Protein 1KQ6 (pdb70)

Structure (mmCIF, N/CA/C/O backbone):
data_1KQ6
#
_entry.id   1KQ6
#
_cell.length_a   70.957
_cell.length_b   70.957
_cell.length_c   55.312
_cell.angle_alpha   90.00
_cell.angle_beta   90.00
_cell.angle_gamma   90.00
#
_symmetry.space_group_name_H-M   'I 41'
#
loop_
_entity.id
_entity.type
_entity.pdbx_description
1 polymer 'neutrophil cytosol factor 1'
2 non-polymer 'SULFATE ION'
3 non-polymer GLYCEROL
4 water water
#
loop_
_atom_site.group_PDB
_atom_site.id
_atom_site.type_symbol
_atom_site.label_atom_id
_atom_site.label_alt_id
_atom_site.label_comp_id
_atom_site.label_asym_id
_atom_site.label_entity_id
_atom_site.label_seq_id
_atom_site.pdbx_PDB_ins_code
_atom_site.Cartn_x
_atom_site.Cartn_y
_atom_site.Cartn_z
_atom_site.occupancy
_atom_site.B_iso_or_equiv
_atom_site.auth_seq_id
_atom_site.auth_comp_id
_atom_site.auth_asym_id
_atom_site.auth_atom_id
_atom_site.pdbx_PDB_model_num
ATOM 1 N N . GLY A 1 2 ? 19.127 24.474 -3.070 1.00 72.12 2 GLY A N 1
ATOM 2 C CA . GLY A 1 2 ? 19.006 23.236 -3.808 1.00 70.25 2 GLY A CA 1
ATOM 3 C C . GLY A 1 2 ? 18.325 23.426 -5.157 1.00 67.78 2 GLY A C 1
ATOM 4 O O . GLY A 1 2 ? 18.954 23.051 -6.161 1.00 69.39 2 GLY A O 1
ATOM 5 N N . ASP A 1 3 ? 17.126 23.975 -5.177 1.00 66.40 3 ASP A N 1
ATOM 6 C CA . ASP A 1 3 ? 16.220 24.092 -6.307 1.00 64.01 3 ASP A CA 1
ATOM 7 C C . ASP A 1 3 ? 15.0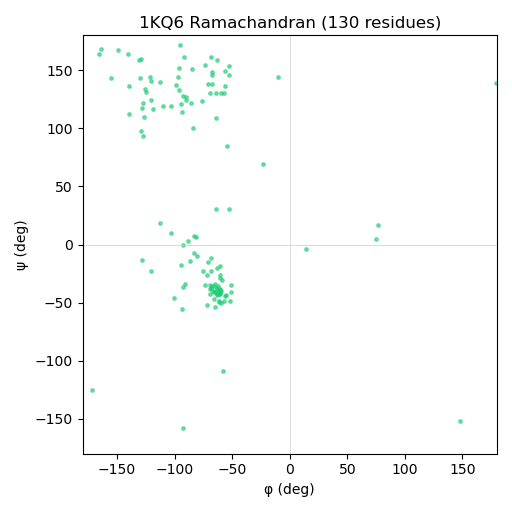03 24.970 -5.989 1.00 56.37 3 ASP A C 1
ATOM 8 O O . ASP A 1 3 ? 15.087 26.123 -5.560 1.00 56.70 3 ASP A O 1
ATOM 13 N N . THR A 1 4 ? 13.824 24.404 -6.204 1.00 45.55 4 THR A N 1
ATOM 14 C CA . THR A 1 4 ? 12.554 24.832 -5.636 1.00 36.62 4 THR A CA 1
ATOM 15 C C . THR A 1 4 ? 12.400 24.079 -4.322 1.00 27.52 4 THR A C 1
ATOM 16 O O . THR A 1 4 ? 12.530 22.842 -4.280 1.00 27.59 4 THR A O 1
ATOM 20 N N . PHE A 1 5 ? 12.157 24.792 -3.242 1.00 21.43 5 PHE A N 1
ATOM 21 C CA . PHE A 1 5 ? 11.848 24.123 -1.968 1.00 17.40 5 PHE A CA 1
ATOM 22 C C . PHE A 1 5 ? 11.224 25.142 -1.025 1.00 14.85 5 PHE A C 1
ATOM 23 O O . PHE A 1 5 ? 11.245 26.347 -1.309 1.00 16.31 5 PHE A O 1
ATOM 31 N N . ILE A 1 6 ? 10.669 24.615 0.078 1.00 14.23 6 ILE A N 1
ATOM 32 C CA . ILE A 1 6 ? 10.032 25.469 1.083 1.00 13.64 6 ILE A CA 1
ATOM 33 C C . ILE A 1 6 ? 11.014 25.777 2.199 1.00 14.35 6 ILE A C 1
ATOM 34 O O . ILE A 1 6 ? 11.722 24.896 2.686 1.00 15.56 6 ILE A O 1
ATOM 39 N N . ARG A 1 7 ? 11.076 27.064 2.563 1.00 13.57 7 ARG A N 1
ATOM 40 C CA . ARG A 1 7 ? 11.902 27.530 3.678 1.00 14.25 7 ARG A CA 1
ATOM 41 C C . ARG A 1 7 ? 11.166 27.548 5.006 1.00 15.36 7 ARG A C 1
ATOM 42 O O . ARG A 1 7 ? 11.766 27.324 6.053 1.00 21.35 7 ARG A O 1
ATOM 64 N N . HIS A 1 8 ? 9.860 27.844 5.016 1.00 13.47 8 HIS A N 1
ATOM 65 C CA . HIS A 1 8 ? 9.128 28.007 6.260 1.00 14.17 8 HIS A CA 1
ATOM 66 C C . HIS A 1 8 ? 7.644 27.718 6.031 1.00 13.89 8 HIS A C 1
ATOM 67 O O . HIS A 1 8 ? 7.138 28.082 4.952 1.00 14.01 8 HIS A O 1
ATOM 74 N N . ILE A 1 9 ? 7.004 27.098 7.002 1.00 13.83 9 ILE A N 1
ATOM 75 C CA . ILE A 1 9 ? 5.548 26.917 6.959 1.00 13.62 9 ILE A CA 1
ATOM 76 C C . ILE A 1 9 ? 4.974 27.415 8.280 1.00 14.86 9 ILE A C 1
ATOM 77 O O . ILE A 1 9 ? 5.329 26.861 9.329 1.00 17.80 9 ILE A O 1
ATOM 82 N N . ALA A 1 10 ? 4.144 28.442 8.232 1.00 14.27 10 ALA A N 1
ATOM 83 C CA . ALA A 1 10 ? 3.510 28.990 9.437 1.00 13.75 10 ALA A CA 1
ATOM 84 C C . ALA A 1 10 ? 2.005 28.741 9.392 1.00 14.09 10 ALA A C 1
ATOM 85 O O . ALA A 1 10 ? 1.403 28.891 8.324 1.00 18.06 10 ALA A O 1
ATOM 87 N N . LEU A 1 11 ? 1.428 28.387 10.522 1.00 16.71 11 LEU A N 1
ATOM 88 C CA . LEU A 1 11 ? -0.042 28.330 10.622 1.00 16.71 11 LEU A CA 1
ATOM 89 C C . LEU A 1 11 ? -0.555 29.712 10.976 1.00 17.10 11 LEU A C 1
ATOM 90 O O . LEU A 1 11 ? -0.145 30.241 12.024 1.00 20.91 11 LEU A O 1
ATOM 95 N N . LEU A 1 12 ? -1.432 30.308 10.157 1.00 16.45 12 LEU A N 1
ATOM 96 C CA . LEU A 1 12 ? -1.938 31.650 10.443 1.00 17.00 12 LEU A CA 1
ATOM 97 C C . LEU A 1 12 ? -3.264 31.664 11.190 1.00 16.63 12 LEU A C 1
ATOM 98 O O . LEU A 1 12 ? -3.646 32.704 11.747 1.00 20.25 12 LEU A O 1
ATOM 103 N N . GLY A 1 13 ? -3.963 30.541 11.181 1.00 17.08 13 GLY A N 1
ATOM 104 C CA . GLY A 1 13 ? -5.305 30.519 11.775 1.00 16.38 13 GLY A CA 1
ATOM 105 C C . GLY A 1 13 ? -6.110 29.504 10.968 1.00 15.60 13 GLY A C 1
ATOM 106 O O . GLY A 1 13 ? -5.603 28.546 10.394 1.00 16.49 13 GLY A O 1
ATOM 107 N N . PHE A 1 14 ? -7.416 29.722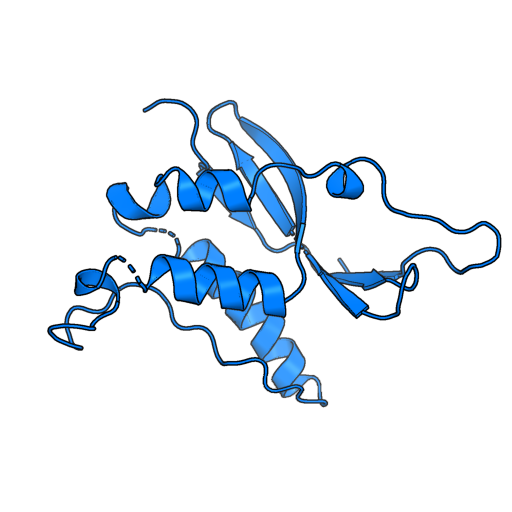 10.915 1.00 16.13 14 PHE A N 1
ATOM 108 C CA . PHE A 1 14 ? -8.299 28.835 10.180 1.00 15.32 14 PHE A CA 1
ATOM 109 C C . PHE A 1 14 ? -9.492 29.627 9.644 1.00 14.28 14 PHE A C 1
ATOM 110 O O . PHE A 1 14 ? -9.707 30.779 10.016 1.00 15.22 14 PHE A O 1
ATOM 118 N N . GLU A 1 15 ? -10.244 29.009 8.743 1.00 15.35 15 GLU A N 1
ATOM 119 C CA . GLU A 1 15 ? -11.473 29.606 8.236 1.00 15.23 15 GLU A CA 1
ATOM 120 C C . GLU A 1 15 ? -12.604 28.616 8.326 1.00 16.13 15 GLU A C 1
ATOM 121 O O . GLU A 1 15 ? -12.394 27.423 8.105 1.00 18.81 15 GLU A O 1
ATOM 132 N N . LYS A 1 16 ? -13.793 29.118 8.641 1.00 15.89 16 LYS A N 1
ATOM 133 C CA . LYS A 1 16 ? -15.001 28.315 8.552 1.00 16.82 16 LYS A CA 1
ATOM 134 C C . LYS A 1 16 ? -15.608 28.562 7.167 1.00 16.27 16 LYS A C 1
ATOM 135 O O . LYS A 1 16 ? -15.991 29.677 6.869 1.00 17.44 16 LYS A O 1
ATOM 142 N N . ARG A 1 17 ? -15.627 27.512 6.343 1.00 18.83 17 ARG A N 1
ATOM 143 C CA . ARG A 1 17 ? -16.176 27.534 5.005 1.00 19.66 17 ARG A CA 1
ATOM 144 C C . ARG A 1 17 ? -17.606 27.007 5.011 1.00 20.92 17 ARG A C 1
ATOM 145 O O . ARG A 1 17 ? -17.989 26.195 5.855 1.00 22.67 17 ARG A O 1
ATOM 153 N N . PHE A 1 18 ? -18.401 27.486 4.042 1.00 22.86 18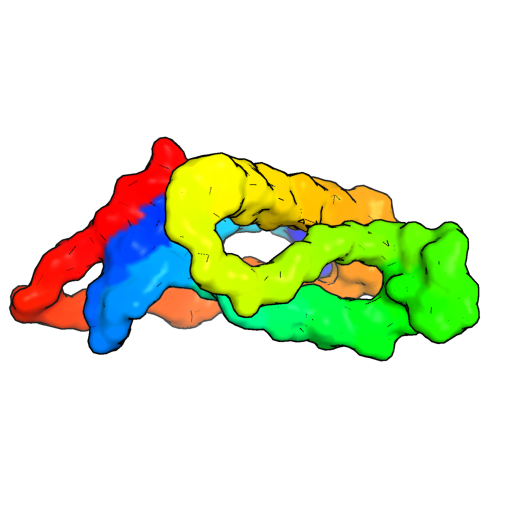 PHE A N 1
ATOM 154 C CA . PHE A 1 18 ? -19.775 27.045 3.892 1.00 26.13 18 PHE A CA 1
ATOM 155 C C . PHE A 1 18 ? -20.113 26.391 2.551 1.00 34.70 18 PHE A C 1
ATOM 156 O O . PHE A 1 18 ? -21.107 25.646 2.470 1.00 43.29 18 PHE A O 1
ATOM 164 N N . VAL A 1 19 ? -19.332 26.683 1.521 1.00 39.25 19 VAL A N 1
ATOM 165 C CA . VAL A 1 19 ? -19.562 26.274 0.137 1.00 47.54 19 VAL A CA 1
ATOM 166 C C . VAL A 1 19 ? -18.331 25.460 -0.249 1.00 50.28 19 VAL A C 1
ATOM 167 O O . VAL A 1 19 ? -17.227 26.009 -0.096 1.00 46.62 19 VAL A O 1
ATOM 171 N N . PRO A 1 20 ? -18.556 24.240 -0.688 1.00 54.90 20 PRO A N 1
ATOM 172 C CA . PRO A 1 20 ? -19.888 23.735 -1.015 1.00 57.34 20 PRO A CA 1
ATOM 173 C C . PRO A 1 20 ? -20.595 23.158 0.213 1.00 59.08 20 PRO A C 1
ATOM 174 O O . PRO A 1 20 ? -21.802 22.949 0.205 1.00 65.23 20 PRO A O 1
ATOM 178 N N . SER A 1 21 ? -19.800 22.944 1.253 1.00 57.00 21 SER A N 1
ATOM 179 C CA . SER A 1 21 ? -20.307 22.434 2.517 1.00 55.08 21 SER A CA 1
ATOM 180 C C . SER A 1 21 ? -19.628 23.114 3.702 1.00 47.63 21 SER A C 1
ATOM 181 O O . SER A 1 21 ? -18.574 23.733 3.511 1.00 47.35 21 SER A O 1
ATOM 185 N N . GLN A 1 22 ? -20.224 22.986 4.890 1.00 43.31 22 GLN A N 1
ATOM 186 C CA . GLN A 1 22 ? -19.623 23.578 6.079 1.00 37.81 22 GLN A CA 1
ATOM 187 C C . GLN A 1 22 ? -18.449 22.752 6.570 1.00 36.20 22 GLN A C 1
ATOM 188 O O . GLN A 1 22 ? -18.605 21.557 6.861 1.00 36.11 22 GLN A O 1
ATOM 194 N N . HIS A 1 23 ? -17.291 23.380 6.681 1.00 32.85 23 HIS A N 1
ATOM 195 C CA . HIS A 1 23 ? -16.093 22.723 7.194 1.00 28.11 23 HIS A CA 1
ATOM 196 C C . HIS A 1 23 ? -15.024 23.732 7.545 1.00 23.37 23 HIS A C 1
ATOM 197 O O . HIS A 1 23 ? -15.078 24.875 7.086 1.00 26.09 23 HIS A O 1
ATOM 204 N N . TYR A 1 24 ? -14.029 23.306 8.314 1.00 21.61 24 TYR A N 1
ATOM 205 C CA . TYR A 1 24 ? -12.897 24.190 8.605 1.00 20.10 24 TYR A CA 1
ATOM 206 C C . TYR A 1 24 ? -11.726 23.908 7.662 1.00 18.29 24 TYR A C 1
ATOM 207 O O . TYR A 1 24 ? -11.461 22.727 7.327 1.00 20.45 24 TYR A O 1
ATOM 216 N N . VAL A 1 25 ? -11.029 24.975 7.287 1.00 16.46 25 VAL A N 1
ATOM 217 C CA . VAL A 1 25 ? -9.719 24.831 6.629 1.00 15.23 25 VAL A CA 1
ATOM 218 C C . VAL A 1 25 ? -8.705 25.555 7.483 1.00 15.81 25 VAL A C 1
ATOM 219 O O . VAL A 1 25 ? -8.986 26.604 8.068 1.00 16.77 25 VAL A O 1
ATOM 223 N N . TYR A 1 26 ? -7.480 25.041 7.577 1.00 15.58 26 TYR A N 1
ATOM 224 C CA . TYR A 1 26 ? -6.364 25.674 8.252 1.00 14.82 26 TYR A CA 1
ATOM 225 C C . TYR A 1 26 ? -5.591 26.488 7.218 1.00 14.57 26 TYR A C 1
ATOM 226 O O . TYR A 1 26 ? -5.447 26.084 6.057 1.00 15.51 26 TYR A O 1
ATOM 247 N N . PHE A 1 28 ? -2.227 28.316 5.934 1.00 14.20 28 PHE A N 1
ATOM 248 C CA . PHE A 1 28 ? -0.777 28.210 6.061 1.00 14.71 28 PHE A CA 1
ATOM 249 C C . PHE A 1 28 ? -0.126 29.300 5.234 1.00 14.48 28 PHE A C 1
ATOM 250 O O . PHE A 1 28 ? -0.531 29.558 4.088 1.00 17.05 28 PHE A O 1
ATOM 258 N N . LEU A 1 29 ? 0.919 29.897 5.793 1.00 13.33 29 LEU A N 1
ATOM 259 C CA . LEU A 1 29 ? 1.775 30.786 5.003 1.00 12.80 29 LEU A CA 1
ATOM 260 C C . LEU A 1 29 ? 3.054 30.012 4.668 1.00 12.62 29 LEU A C 1
ATOM 261 O O . LEU A 1 29 ? 3.785 29.586 5.572 1.00 13.51 29 LEU A O 1
ATOM 266 N N . VAL A 1 30 ? 3.286 29.828 3.372 1.00 13.07 30 VAL A N 1
ATOM 267 C CA . VAL A 1 30 ? 4.417 29.024 2.903 1.00 13.15 30 VAL A CA 1
ATOM 268 C C . VAL A 1 30 ? 5.449 29.938 2.268 1.00 13.41 30 VAL A C 1
ATOM 269 O O . VAL A 1 30 ? 5.118 30.602 1.259 1.00 14.41 30 VAL A O 1
ATOM 273 N N . LYS A 1 31 ? 6.648 29.950 2.820 1.00 13.07 31 LYS A N 1
ATOM 274 C CA . LYS A 1 31 ? 7.766 30.714 2.277 1.00 13.08 31 LYS A CA 1
ATOM 275 C C . LYS A 1 31 ? 8.613 29.806 1.370 1.00 13.19 31 LYS A C 1
ATOM 276 O O . LYS A 1 31 ? 9.076 28.766 1.865 1.00 14.83 31 LYS A O 1
ATOM 285 N N . TRP A 1 32 ? 8.774 30.157 0.102 1.00 14.32 32 TRP A N 1
ATOM 286 C CA . TRP A 1 32 ? 9.540 29.364 -0.858 1.00 14.72 32 TRP A CA 1
ATOM 287 C C . TRP A 1 32 ? 10.971 29.868 -0.972 1.00 15.58 32 TRP A C 1
ATOM 288 O O . TRP A 1 32 ? 11.348 30.919 -0.456 1.00 16.07 32 TRP A O 1
ATOM 299 N N . GLN A 1 33 ? 11.806 29.125 -1.686 1.00 18.04 33 GLN A N 1
ATOM 300 C CA . GLN A 1 33 ? 13.221 29.442 -1.868 1.00 18.55 33 GLN A CA 1
ATOM 301 C C . GLN A 1 33 ? 13.414 30.808 -2.524 1.00 16.76 33 GLN A C 1
ATOM 302 O O . GLN A 1 33 ? 14.436 31.459 -2.250 1.00 19.89 33 GLN A O 1
ATOM 313 N N . ASP A 1 34 ? 12.477 31.241 -3.373 1.00 17.66 34 ASP A N 1
ATOM 314 C CA . ASP A 1 34 ? 12.538 32.546 -4.009 1.00 20.52 34 ASP A CA 1
ATOM 315 C C . ASP A 1 34 ? 12.001 33.655 -3.105 1.00 19.32 34 ASP A C 1
ATOM 316 O O . ASP A 1 34 ? 11.850 34.804 -3.567 1.00 22.97 34 ASP A O 1
ATOM 321 N N . LEU A 1 35 ? 11.711 33.327 -1.857 1.00 17.40 35 LEU A N 1
ATOM 322 C CA . LEU A 1 35 ? 11.247 34.260 -0.826 1.00 18.36 35 LEU A CA 1
ATOM 323 C C . LEU A 1 35 ? 9.781 34.667 -1.006 1.00 18.54 35 LEU A C 1
ATOM 324 O O . LEU A 1 35 ? 9.242 35.486 -0.250 1.00 21.21 35 LEU A O 1
ATOM 329 N N . SER A 1 36 ? 9.070 34.085 -1.988 1.00 17.68 36 SER A N 1
ATOM 330 C CA . SER A 1 36 ? 7.631 34.354 -2.013 1.00 18.25 36 SER A CA 1
ATOM 331 C C . SER A 1 36 ? 6.932 33.728 -0.806 1.00 15.63 36 SER A C 1
ATOM 332 O O . SER A 1 36 ? 7.355 32.701 -0.309 1.00 19.14 36 SER A O 1
ATOM 337 N N . GLU A 1 37 ? 5.870 34.385 -0.360 1.00 16.61 37 GLU A N 1
ATOM 338 C CA . GLU A 1 37 ? 5.054 33.932 0.775 1.00 15.50 37 GLU A CA 1
ATOM 339 C C . GLU A 1 37 ? 3.651 33.711 0.209 1.00 16.30 37 GLU A C 1
ATOM 340 O O . GLU A 1 37 ? 3.039 34.688 -0.274 1.00 20.48 37 GLU A O 1
ATOM 346 N N . LYS A 1 38 ? 3.188 32.474 0.257 1.00 14.08 38 LYS A N 1
ATOM 347 C CA . LYS A 1 38 ? 1.910 32.126 -0.360 1.00 15.27 38 LYS A CA 1
ATOM 348 C C . LYS A 1 38 ? 0.956 31.571 0.672 1.00 14.25 38 LYS A C 1
ATOM 349 O O . LYS A 1 38 ? 1.380 30.812 1.556 1.00 16.14 38 LYS A O 1
ATOM 360 N N . VAL A 1 39 ? -0.308 31.930 0.588 1.00 15.02 39 VAL A N 1
ATOM 361 C CA . VAL A 1 39 ? -1.327 31.378 1.494 1.00 14.30 39 VAL A CA 1
ATOM 362 C C . VAL A 1 39 ? -1.996 30.165 0.890 1.00 13.76 39 VAL A C 1
ATOM 363 O O . VAL A 1 39 ? -2.501 30.258 -0.262 1.00 15.97 39 VAL A O 1
ATOM 367 N N . VAL A 1 40 ? -2.045 29.059 1.621 1.00 13.68 40 VAL A N 1
ATOM 368 C CA . VAL A 1 40 ? -2.812 27.900 1.146 1.00 13.96 40 VAL A CA 1
ATOM 369 C C . VAL A 1 40 ? -3.689 27.428 2.296 1.00 13.35 40 VAL A C 1
ATOM 370 O O . VAL A 1 40 ? -3.456 27.705 3.464 1.00 14.08 40 VAL A O 1
ATOM 374 N N . TYR A 1 41 ? -4.755 26.685 1.912 1.00 13.24 41 TYR A N 1
ATOM 375 C CA . TYR A 1 41 ? -5.755 26.264 2.890 1.00 13.69 41 TYR A CA 1
ATOM 376 C C . TYR A 1 41 ? -5.912 24.748 2.846 1.00 12.97 41 TYR A C 1
ATOM 377 O O . TYR A 1 41 ? -6.053 24.199 1.732 1.00 14.68 41 TYR A O 1
ATOM 386 N N . ARG A 1 42 ? -5.878 24.083 3.986 1.00 14.41 42 ARG A N 1
ATOM 387 C CA . ARG A 1 42 ? -5.990 22.612 3.937 1.00 14.36 42 ARG A CA 1
ATOM 388 C C . ARG A 1 42 ? -6.886 22.176 5.079 1.00 15.35 42 ARG A C 1
ATOM 389 O O . ARG A 1 42 ? -6.708 22.663 6.194 1.00 15.91 42 ARG A O 1
ATOM 397 N N . ARG A 1 43 ? -7.807 21.255 4.821 1.00 16.42 43 ARG A N 1
ATOM 398 C CA . ARG A 1 43 ? -8.576 20.692 5.948 1.00 18.66 43 ARG A CA 1
ATOM 399 C C . ARG A 1 43 ? -7.726 19.742 6.780 1.00 18.91 43 ARG A C 1
ATOM 400 O O . ARG A 1 43 ? -6.762 19.145 6.277 1.00 19.12 43 ARG A O 1
ATOM 415 N N . PHE A 1 44 ? -8.066 19.576 8.039 1.00 19.70 44 PHE A N 1
ATOM 416 C CA . PHE A 1 44 ? -7.319 18.659 8.879 1.00 19.87 44 PHE A CA 1
ATOM 417 C C . PHE A 1 44 ? -7.251 17.256 8.299 1.00 20.35 44 PHE A C 1
ATOM 418 O O . PHE A 1 44 ? -6.156 16.652 8.339 1.00 20.72 44 PHE A O 1
ATOM 426 N N . THR A 1 45 ? -8.337 16.713 7.768 1.00 21.37 45 THR A N 1
ATOM 427 C CA . THR A 1 45 ? -8.229 15.341 7.253 1.00 22.04 45 THR A CA 1
ATOM 428 C C . THR A 1 45 ? -7.228 15.268 6.104 1.00 19.20 45 THR A C 1
ATOM 429 O O . THR A 1 45 ? -6.528 14.258 6.016 1.00 19.53 45 THR A O 1
ATOM 436 N N . GLU A 1 46 ? -7.109 16.270 5.249 1.00 18.46 46 GLU A N 1
ATOM 437 C CA . GLU A 1 46 ? -6.122 16.246 4.170 1.00 18.17 46 GLU A CA 1
ATOM 438 C C . GLU A 1 46 ? -4.709 16.290 4.736 1.00 16.05 46 GLU A C 1
ATOM 439 O O . GLU A 1 46 ? -3.809 15.574 4.250 1.00 15.24 46 GLU A O 1
ATOM 450 N N . ILE A 1 47 ? -4.463 17.084 5.779 1.00 16.14 47 ILE A N 1
ATOM 451 C CA . ILE A 1 47 ? -3.161 17.098 6.421 1.00 15.89 47 ILE A CA 1
ATOM 452 C C . ILE A 1 47 ? -2.842 15.738 7.036 1.00 14.90 47 ILE A C 1
ATOM 453 O O . ILE A 1 47 ? -1.726 15.258 6.921 1.00 15.86 47 ILE A O 1
ATOM 458 N N . TYR A 1 48 ? -3.834 15.146 7.702 1.00 14.85 48 TYR A N 1
ATOM 459 C CA . TYR A 1 48 ? -3.625 13.829 8.295 1.00 16.36 48 TYR A CA 1
ATOM 460 C C . TYR A 1 48 ? -3.325 12.779 7.240 1.00 15.18 48 TYR A C 1
ATOM 461 O O . TYR A 1 48 ? -2.469 11.909 7.435 1.00 15.56 48 TYR A O 1
ATOM 470 N N . GLU A 1 49 ? -4.035 12.812 6.123 1.00 14.73 49 GLU A N 1
ATOM 471 C CA . GLU A 1 49 ? -3.755 11.839 5.044 1.00 14.68 49 GLU A CA 1
ATOM 472 C C . GLU A 1 49 ? -2.377 12.078 4.471 1.00 14.06 49 GLU A C 1
ATOM 473 O O . GLU A 1 49 ? -1.622 11.115 4.217 1.00 15.07 49 GLU A O 1
ATOM 483 N N . PHE A 1 50 ? -1.992 13.337 4.278 1.00 13.80 50 PHE A N 1
ATOM 484 C CA . PHE A 1 50 ? -0.644 13.646 3.840 1.00 13.40 50 PHE A CA 1
ATOM 485 C C . PHE A 1 50 ? 0.372 13.064 4.809 1.00 13.42 50 PHE A C 1
ATOM 486 O O . PHE A 1 50 ? 1.373 12.447 4.408 1.00 14.70 50 PHE A O 1
ATOM 494 N N . HIS A 1 51 ? 0.175 13.286 6.110 1.00 14.26 51 HIS A N 1
ATOM 495 C CA . HIS A 1 51 ? 1.045 12.708 7.145 1.00 14.51 51 HIS A CA 1
ATOM 496 C C . HIS A 1 51 ? 1.223 11.210 7.009 1.00 15.52 51 HIS A C 1
ATOM 497 O O . HIS A 1 51 ? 2.353 10.685 7.051 1.00 14.67 51 HIS A O 1
ATOM 504 N N . LYS A 1 52 ? 0.098 10.478 6.839 1.00 14.23 52 LYS A N 1
ATOM 505 C CA . LYS A 1 52 ? 0.219 9.026 6.642 1.00 14.69 52 LYS A CA 1
ATOM 506 C C . LYS A 1 52 ? 1.054 8.716 5.396 1.00 14.44 52 LYS A C 1
ATOM 507 O O . LYS A 1 52 ? 1.831 7.764 5.434 1.00 14.99 52 LYS A O 1
ATOM 518 N N . THR A 1 53 ? 0.859 9.485 4.311 1.00 14.23 53 THR A N 1
ATOM 519 C CA . THR A 1 53 ? 1.637 9.190 3.092 1.00 14.20 53 THR A CA 1
ATOM 520 C C . THR A 1 53 ? 3.121 9.424 3.321 1.00 14.29 53 THR A C 1
ATOM 521 O O . THR A 1 53 ? 3.957 8.693 2.763 1.00 16.50 53 THR A O 1
ATOM 525 N N . LEU A 1 54 ? 3.466 10.416 4.137 1.00 14.28 54 LEU A N 1
ATOM 526 C CA . LEU A 1 54 ? 4.872 10.699 4.413 1.00 15.00 54 LEU A CA 1
ATOM 527 C C . LEU 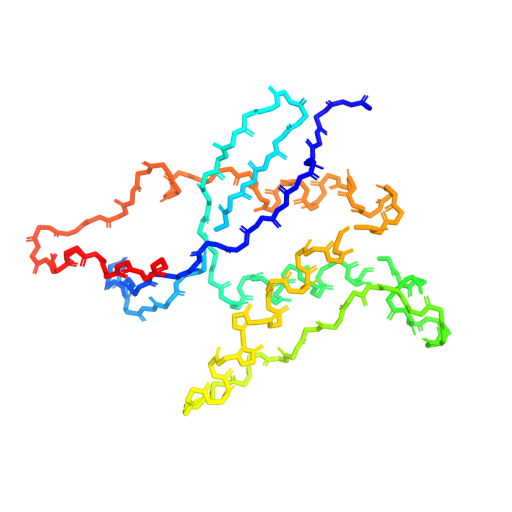A 1 54 ? 5.479 9.580 5.257 1.00 14.70 54 LEU A C 1
ATOM 528 O O . LEU A 1 54 ? 6.607 9.139 5.016 1.00 15.40 54 LEU A O 1
ATOM 533 N N . LYS A 1 55 ? 4.734 9.115 6.263 1.00 14.58 55 LYS A N 1
ATOM 534 C CA . LYS A 1 55 ? 5.246 8.001 7.068 1.00 14.76 55 LYS A CA 1
ATOM 535 C C . LYS A 1 55 ? 5.458 6.785 6.205 1.00 14.97 55 LYS A C 1
ATOM 536 O O . LYS A 1 55 ? 6.449 6.046 6.416 1.00 18.09 55 LYS A O 1
ATOM 542 N N . GLU A 1 56 ? 4.558 6.524 5.255 1.00 14.32 56 GLU A N 1
ATOM 543 C CA . GLU A 1 56 ? 4.734 5.337 4.395 1.00 15.43 56 GLU A CA 1
ATOM 544 C C . GLU A 1 56 ? 5.976 5.423 3.532 1.00 14.67 56 GLU A C 1
ATOM 545 O O . GLU A 1 56 ? 6.592 4.421 3.231 1.00 17.50 56 GLU A O 1
ATOM 564 N N . PHE A 1 58 ? 8.842 7.011 4.284 1.00 14.03 58 PHE A N 1
ATOM 565 C CA . PHE A 1 58 ? 10.087 7.043 5.070 1.00 15.44 58 PHE A CA 1
ATOM 566 C C . PHE A 1 58 ? 9.926 6.200 6.335 1.00 15.11 58 PHE A C 1
ATOM 567 O O . PHE A 1 58 ? 9.875 6.731 7.442 1.00 15.98 58 PHE A O 1
ATOM 575 N N . PRO A 1 59 ? 9.835 4.875 6.184 1.00 16.19 59 PRO A N 1
ATOM 576 C CA . PRO A 1 59 ? 9.591 4.008 7.347 1.00 18.01 59 PRO A CA 1
ATOM 577 C C . PRO A 1 59 ? 10.675 4.101 8.409 1.00 18.54 59 PRO A C 1
ATOM 578 O O . PRO A 1 59 ? 10.332 3.913 9.582 1.00 20.23 59 PRO A O 1
ATOM 582 N N . ILE A 1 60 ? 11.928 4.403 8.072 1.00 18.39 60 ILE A N 1
ATOM 583 C CA . ILE A 1 60 ? 12.909 4.512 9.147 1.00 20.73 60 ILE A CA 1
ATOM 584 C C . ILE A 1 60 ? 12.570 5.689 10.061 1.00 18.90 60 ILE A C 1
ATOM 585 O O . ILE A 1 60 ? 12.445 5.522 11.273 1.00 19.95 60 ILE A O 1
ATOM 590 N N . GLU A 1 61 ? 12.400 6.900 9.463 1.00 17.88 61 GLU A N 1
ATOM 591 C CA . GLU A 1 61 ? 12.088 8.069 10.265 1.00 17.46 61 GLU A CA 1
ATOM 592 C C . GLU A 1 61 ? 10.688 8.047 10.840 1.00 17.61 61 GLU A C 1
ATOM 593 O O . GLU A 1 61 ? 10.394 8.805 11.775 1.00 19.47 61 GLU A O 1
ATOM 599 N N . ALA A 1 62 ? 9.823 7.169 10.329 1.00 17.90 62 ALA A N 1
ATOM 600 C CA . ALA A 1 62 ? 8.494 6.981 10.901 1.00 19.47 62 ALA A CA 1
ATOM 601 C C . ALA A 1 62 ? 8.556 6.074 12.126 1.00 19.97 62 ALA A C 1
ATOM 602 O O . ALA A 1 62 ? 7.533 5.937 12.824 1.00 24.59 62 ALA A O 1
ATOM 604 N N . GLY A 1 63 ? 9.711 5.439 12.376 1.00 21.28 63 GLY A N 1
ATOM 605 C CA . GLY A 1 63 ? 9.810 4.457 13.462 1.00 24.86 63 GLY A CA 1
ATOM 606 C C . GLY A 1 63 ? 9.192 3.096 13.164 1.00 25.55 63 GLY A C 1
ATOM 607 O O . GLY A 1 63 ? 8.940 2.283 14.073 1.00 31.15 63 GLY A O 1
ATOM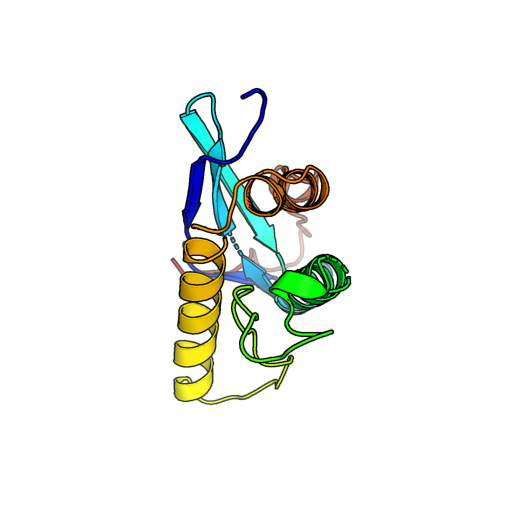 608 N N . ALA A 1 64 ? 8.944 2.805 11.896 1.00 25.54 64 ALA A N 1
ATOM 609 C CA . ALA A 1 64 ? 8.297 1.565 11.507 1.00 29.31 64 ALA A CA 1
ATOM 610 C C . ALA A 1 64 ? 9.226 0.358 11.599 1.00 34.51 64 ALA A C 1
ATOM 611 O O . ALA A 1 64 ? 8.768 -0.784 11.714 1.00 43.12 64 ALA A O 1
ATOM 613 N N . ILE A 1 65 ? 10.538 0.603 11.553 1.00 35.60 65 ILE A N 1
ATOM 614 C CA . ILE A 1 65 ? 11.443 -0.518 11.799 1.00 39.61 65 ILE A CA 1
ATOM 615 C C . ILE A 1 65 ? 11.821 -0.535 13.277 1.00 43.58 65 ILE A C 1
ATOM 616 O O . ILE A 1 65 ? 11.604 -1.552 13.936 1.00 54.36 65 ILE A O 1
ATOM 621 N N . ASN A 1 66 ? 12.356 0.542 13.811 1.00 45.03 66 ASN A N 1
ATOM 622 C CA . ASN A 1 66 ? 12.782 0.729 15.192 1.00 44.86 66 ASN A CA 1
ATOM 623 C C . ASN A 1 66 ? 12.143 1.974 15.778 1.00 45.43 66 ASN A C 1
ATOM 624 O O . ASN A 1 66 ? 12.480 3.089 15.360 1.00 45.86 66 ASN A O 1
ATOM 629 N N . PRO A 1 67 ? 11.209 1.891 16.713 1.00 44.91 67 PRO A N 1
ATOM 630 C CA A PRO A 1 67 ? 10.450 3.072 17.141 0.28 45.52 67 PRO A CA 1
ATOM 631 C CA B PRO A 1 67 ? 10.452 3.094 17.104 0.72 45.35 67 PRO A CA 1
ATOM 632 C C . PRO A 1 67 ? 11.351 4.148 17.728 1.00 43.27 67 PRO A C 1
ATOM 633 O O . PRO A 1 67 ? 11.066 5.342 17.664 1.00 45.40 67 PRO A O 1
ATOM 640 N N . GLU A 1 68 ? 12.484 3.770 18.334 1.00 46.46 68 GLU A N 1
ATOM 641 C CA . GLU A 1 68 ? 13.312 4.855 18.873 1.00 47.44 68 GLU A CA 1
ATOM 642 C C . GLU A 1 68 ? 13.919 5.699 17.772 1.00 45.46 68 GLU A C 1
ATOM 643 O O . GLU A 1 68 ? 14.453 6.772 18.066 1.00 50.72 68 GLU A O 1
ATOM 653 N N . ASN A 1 69 ? 13.854 5.248 16.520 1.00 41.03 69 ASN A N 1
ATOM 654 C CA . ASN A 1 69 ? 14.449 6.025 15.435 1.00 38.37 69 ASN A CA 1
ATOM 655 C C . ASN A 1 69 ? 13.442 7.020 14.875 1.00 33.44 69 ASN A C 1
ATOM 656 O O . ASN A 1 69 ? 13.697 7.744 13.916 1.00 31.44 69 ASN A O 1
ATOM 661 N N . ARG A 1 70 ? 12.244 7.089 15.467 1.00 29.49 70 ARG A N 1
ATOM 662 C CA . ARG A 1 70 ? 11.261 7.976 14.886 1.00 24.98 70 ARG A CA 1
ATOM 663 C C . ARG A 1 70 ? 11.613 9.452 15.051 1.00 24.00 70 ARG A C 1
ATOM 664 O O . ARG A 1 70 ? 11.914 9.851 16.200 1.00 30.39 70 ARG A O 1
ATOM 672 N N . ILE A 1 71 ? 11.557 10.212 13.958 1.00 21.66 71 ILE A N 1
ATOM 673 C CA . ILE A 1 71 ? 11.727 11.667 14.026 1.00 20.92 71 ILE A CA 1
ATOM 674 C C . ILE A 1 71 ? 10.590 12.406 13.311 1.00 19.48 71 ILE A C 1
ATOM 675 O O . ILE A 1 71 ? 10.418 13.627 13.468 1.00 19.55 71 ILE A O 1
ATOM 680 N N . ILE A 1 72 ? 9.767 11.709 12.511 1.00 18.56 72 ILE A N 1
ATOM 681 C CA . ILE A 1 72 ? 8.588 12.389 11.934 1.00 18.26 72 ILE A CA 1
ATOM 682 C C . ILE A 1 72 ? 7.668 12.787 13.066 1.00 19.20 72 ILE A C 1
ATOM 683 O O . ILE A 1 72 ? 7.393 11.978 13.947 1.00 23.55 72 ILE A O 1
ATOM 688 N N . PRO A 1 73 ? 7.209 14.043 13.109 1.00 20.46 73 PRO A N 1
ATOM 689 C CA . PRO A 1 73 ? 6.358 14.463 14.228 1.00 22.53 73 PRO A CA 1
ATOM 690 C C . PRO A 1 73 ? 5.050 13.688 14.251 1.00 24.76 73 PRO A C 1
ATOM 691 O O . PRO A 1 73 ? 4.582 13.105 13.275 1.00 21.73 73 PRO A O 1
ATOM 695 N N . HIS A 1 74 ? 4.480 13.711 15.455 1.00 30.50 74 HIS A N 1
ATOM 696 C CA . HIS A 1 74 ? 3.202 13.071 15.665 1.00 31.38 74 HIS A CA 1
ATOM 697 C C . HIS A 1 74 ? 2.061 14.002 15.280 1.00 29.41 74 HIS A C 1
ATOM 698 O O . HIS A 1 74 ? 2.075 15.229 15.356 1.00 33.21 74 HIS A O 1
ATOM 705 N N . LEU A 1 75 ? 0.995 13.349 14.876 1.00 28.81 75 LEU A N 1
ATOM 706 C CA . LEU A 1 75 ? -0.256 14.026 14.613 1.00 28.95 75 LEU A CA 1
ATOM 707 C C . LEU A 1 75 ? -1.420 13.193 15.138 1.00 36.07 75 LEU A C 1
ATOM 708 O O . LEU A 1 75 ? -1.683 12.123 14.613 1.00 44.20 75 LEU A O 1
ATOM 713 N N . PRO A 1 76 ? -2.147 13.621 16.160 1.00 44.77 76 PRO A N 1
ATOM 714 C CA . PRO A 1 76 ? -3.330 12.907 16.649 1.00 47.86 76 PRO A CA 1
ATOM 715 C C . PRO A 1 76 ? -4.375 12.687 15.559 1.00 53.57 76 PRO A C 1
ATOM 716 O O . PRO A 1 76 ? -4.647 13.614 14.791 1.00 49.62 76 PRO A O 1
ATOM 723 N N . ALA A 1 77 ? -4.975 11.511 15.462 1.00 59.46 77 ALA A N 1
ATOM 724 C CA . ALA A 1 77 ? -6.024 11.272 14.471 1.00 62.52 77 ALA A CA 1
ATOM 725 C C . ALA A 1 77 ? -7.121 12.328 14.560 1.00 70.61 77 ALA A C 1
ATOM 726 O O . ALA A 1 77 ? -7.351 12.937 15.613 1.00 72.35 77 ALA A O 1
ATOM 728 N N . PRO A 1 78 ? -7.814 12.575 13.454 1.00 75.24 78 PRO A N 1
ATOM 729 C CA . PRO A 1 78 ? -9.124 13.231 13.559 1.00 78.29 78 PRO A CA 1
ATOM 730 C C . PRO A 1 78 ? -9.988 12.427 14.526 1.00 82.22 78 PRO A C 1
ATOM 731 O O . PRO A 1 78 ? -10.736 11.552 14.103 1.00 78.36 78 PRO A O 1
ATOM 735 N N . LYS A 1 79 ? -9.828 12.722 15.784 1.00 87.74 79 LYS A N 1
ATOM 736 C CA . LYS A 1 79 ? -10.668 13.034 16.894 1.00 93.75 79 LYS A CA 1
ATOM 737 C C . LYS A 1 79 ? -11.410 14.338 16.640 1.00 98.00 79 LYS A C 1
ATOM 738 O O . LYS A 1 79 ? -10.769 15.396 16.668 1.00 103.10 79 LYS A O 1
ATOM 744 N N . TRP A 1 80 ? -12.715 14.268 16.395 1.00 102.75 80 TRP A N 1
ATOM 745 C CA . TRP A 1 80 ? -13.528 15.495 16.423 1.00 105.55 80 TRP A CA 1
ATOM 746 C C . TRP A 1 80 ? -13.921 15.770 17.875 1.00 106.26 80 TRP A C 1
ATOM 747 O O . TRP A 1 80 ? -14.843 15.149 18.412 1.00 111.59 80 TRP A O 1
ATOM 749 N N . PHE A 1 81 ? -13.195 16.700 18.490 1.00 106.85 81 PHE A N 1
ATOM 750 C CA . PHE A 1 81 ? -13.299 16.951 19.921 1.00 104.27 81 PHE A CA 1
ATOM 751 C C . PHE A 1 81 ? -13.559 18.428 20.217 1.00 101.69 81 PHE A C 1
ATOM 752 O O . PHE A 1 81 ? -12.810 19.334 19.850 1.00 104.18 81 PHE A O 1
ATOM 754 N N . ASP A 1 82 ? -14.669 18.622 20.907 1.00 97.83 82 ASP A N 1
ATOM 755 C CA . ASP A 1 82 ? -15.350 19.888 21.065 1.00 94.32 82 ASP A CA 1
ATOM 756 C C . ASP A 1 82 ? -14.457 20.954 21.684 1.00 89.81 82 ASP A C 1
ATOM 757 O O . ASP A 1 82 ? -13.541 21.416 21.000 1.00 86.56 82 ASP A O 1
ATOM 762 N N . GLY A 1 83 ? -14.765 21.276 22.923 1.00 83.62 83 GLY A N 1
ATOM 763 C CA . GLY A 1 83 ? -14.137 22.198 23.830 1.00 77.44 83 GLY A CA 1
ATOM 764 C C . GLY A 1 83 ? -12.799 22.719 23.360 1.00 74.88 83 GLY A C 1
ATOM 765 O O . GLY A 1 83 ? -12.023 21.996 22.727 1.00 73.01 83 GLY A O 1
ATOM 766 N N . GLN A 1 84 ? -12.489 23.994 23.648 1.00 70.32 84 GLN A N 1
ATOM 767 C CA . GLN A 1 84 ? -11.271 24.474 22.986 1.00 67.98 84 GLN A CA 1
ATOM 768 C C . GLN A 1 84 ? -10.038 24.027 23.747 1.00 62.61 84 GLN A C 1
ATOM 769 O O . GLN A 1 84 ? -8.961 24.464 23.346 1.00 63.33 84 GLN A O 1
ATOM 771 N N . ARG A 1 85 ? -10.113 23.190 24.779 1.00 59.61 85 ARG A N 1
ATOM 772 C CA . ARG A 1 85 ? -8.801 22.593 25.106 1.00 58.40 85 ARG A CA 1
ATOM 773 C C . ARG A 1 85 ? -8.337 21.794 23.891 1.00 55.94 85 ARG A C 1
ATOM 774 O O . ARG A 1 85 ? -7.211 21.983 23.446 1.00 52.27 85 ARG A O 1
ATOM 789 N N . ALA A 1 86 ? -9.226 20.962 23.364 1.00 52.02 86 ALA A N 1
ATOM 790 C CA . ALA A 1 86 ? -8.950 20.184 22.152 1.00 52.61 86 ALA A CA 1
ATOM 791 C C . ALA A 1 86 ? -8.667 21.099 20.968 1.00 45.95 86 ALA A C 1
ATOM 792 O O . ALA A 1 86 ? -7.730 20.832 20.202 1.00 40.23 86 ALA A O 1
ATOM 794 N N . ALA A 1 87 ? -9.447 22.175 20.820 1.00 42.94 87 ALA A N 1
ATOM 795 C CA . ALA A 1 87 ? -9.142 23.150 19.762 1.00 37.64 87 ALA A CA 1
ATOM 796 C C . ALA A 1 87 ? -7.796 23.853 19.933 1.00 41.54 87 ALA A C 1
ATOM 797 O O . ALA A 1 87 ? -7.052 24.106 18.970 1.00 40.73 87 ALA A O 1
ATOM 799 N N . GLU A 1 88 ? -7.392 24.203 21.157 1.00 43.04 88 GLU A N 1
ATOM 800 C CA . GLU A 1 88 ? -6.060 24.775 21.409 1.00 46.17 88 GLU A CA 1
ATOM 801 C C . GLU A 1 88 ? -4.956 23.757 21.168 1.00 43.86 88 GLU A C 1
ATOM 802 O O . GLU A 1 88 ? -3.858 24.052 20.686 1.00 40.98 88 GLU A O 1
ATOM 808 N N . ASN A 1 89 ? -5.280 22.505 21.508 1.00 46.44 89 ASN A N 1
ATOM 809 C CA . ASN A 1 89 ? -4.381 21.423 21.118 1.00 50.67 89 ASN A CA 1
ATOM 810 C C . ASN A 1 89 ? -4.228 21.226 19.611 1.00 49.91 89 ASN A C 1
ATOM 811 O O . ASN A 1 89 ? -3.091 20.894 19.212 1.00 49.57 89 ASN A O 1
ATOM 819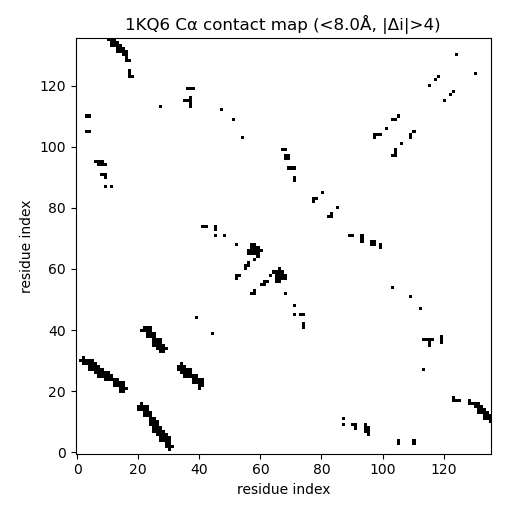 N N . ARG A 1 90 ? -5.259 21.387 18.792 1.00 48.44 90 ARG A N 1
ATOM 820 C CA . ARG A 1 90 ? -5.262 21.180 17.342 1.00 46.62 90 ARG A CA 1
ATOM 821 C C . ARG A 1 90 ? -4.504 22.246 16.552 1.00 41.70 90 ARG A C 1
ATOM 822 O O . ARG A 1 90 ? -3.656 21.977 15.691 1.00 41.44 90 ARG A O 1
ATOM 837 N N . GLN A 1 91 ? -4.814 23.521 16.794 1.00 43.68 91 GLN A N 1
ATOM 838 C CA . GLN A 1 91 ? -4.003 24.554 16.142 1.00 42.28 91 GLN A CA 1
ATOM 839 C C . GLN A 1 91 ? -2.572 24.457 16.638 1.00 37.29 91 GLN A C 1
ATOM 840 O O . GLN A 1 91 ? -1.638 24.561 15.833 1.00 31.08 91 GLN A O 1
ATOM 846 N N . GLY A 1 92 ? -2.402 24.259 17.948 1.00 36.99 92 GLY A N 1
ATOM 847 C CA . GLY A 1 92 ? -1.063 24.073 18.506 1.00 36.33 92 GLY A CA 1
ATOM 848 C C . GLY A 1 92 ? -0.354 22.859 17.942 1.00 31.81 92 GLY A C 1
ATOM 849 O O . GLY A 1 92 ? 0.841 22.939 17.657 1.00 24.53 92 GLY A O 1
ATOM 850 N N . THR A 1 93 ? -1.085 21.743 17.786 1.00 32.47 93 THR A N 1
ATOM 851 C CA . THR A 1 93 ? -0.365 20.561 17.293 1.00 28.50 93 THR A CA 1
ATOM 852 C C . THR A 1 93 ? -0.073 20.768 15.791 1.00 24.80 93 THR A C 1
ATOM 853 O O . THR A 1 93 ? 0.997 20.329 15.349 1.00 21.45 93 THR A O 1
ATOM 857 N N . LEU A 1 94 ? -0.931 21.409 15.002 1.00 24.14 94 LEU A N 1
ATOM 858 C CA . LEU A 1 94 ? -0.608 21.629 13.595 1.00 20.59 94 LEU A CA 1
ATOM 859 C C . LEU A 1 94 ? 0.554 22.629 13.466 1.00 17.62 94 LEU A C 1
ATOM 860 O O . LEU A 1 94 ? 1.404 22.472 12.569 1.00 17.01 94 LEU A O 1
ATOM 865 N N . THR A 1 95 ? 0.604 23.650 14.316 1.00 16.39 95 THR A N 1
ATOM 866 C CA . THR A 1 95 ? 1.722 24.583 14.291 1.00 15.37 95 THR A CA 1
ATOM 867 C C . THR A 1 95 ? 3.041 23.865 14.544 1.00 14.49 95 THR A C 1
ATOM 868 O O . THR A 1 95 ? 4.036 23.996 13.832 1.00 16.22 95 THR A O 1
ATOM 872 N N . GLU A 1 96 ? 3.059 23.077 15.617 1.00 15.14 96 GLU A N 1
ATOM 873 C CA . GLU A 1 96 ? 4.238 22.305 16.001 1.00 16.18 96 GLU A CA 1
ATOM 874 C C . GLU A 1 96 ? 4.620 21.320 14.896 1.00 16.66 96 GLU A C 1
ATOM 875 O O . GLU A 1 96 ? 5.800 21.164 14.601 1.00 19.31 96 GLU A O 1
ATOM 881 N N . TYR A 1 97 ? 3.624 20.718 14.276 1.00 16.97 97 TYR A N 1
ATOM 882 C CA . TYR A 1 97 ? 3.885 19.725 13.217 1.00 16.96 97 TYR A CA 1
ATOM 883 C C . TYR A 1 97 ? 4.632 20.350 12.073 1.00 16.63 97 TYR A C 1
ATOM 884 O O . TYR A 1 97 ? 5.637 19.871 11.593 1.00 19.09 97 TYR A O 1
ATOM 893 N N . CYS A 1 98 ? 4.144 21.498 11.576 1.00 17.27 98 CYS A N 1
ATOM 894 C CA . CYS A 1 98 ? 4.686 22.154 10.395 1.00 19.22 98 CYS A CA 1
ATOM 895 C C . CYS A 1 98 ? 6.073 22.708 10.713 1.00 17.98 98 CYS A C 1
ATOM 896 O O . CYS A 1 98 ? 6.967 22.664 9.856 1.00 21.16 98 CYS A O 1
ATOM 901 N N . SER A 1 99 ? 6.259 23.240 11.941 1.00 15.55 99 SER A N 1
ATOM 902 C CA . SER A 1 99 ? 7.621 23.704 12.276 1.00 14.47 99 SER A CA 1
ATOM 903 C C . SER A 1 99 ? 8.596 22.545 12.310 1.00 14.44 99 SER A C 1
ATOM 904 O O . SER A 1 99 ? 9.722 22.606 11.855 1.00 17.28 99 SER A O 1
ATOM 907 N N . THR A 1 100 ? 8.151 21.402 12.873 1.00 15.50 100 THR A N 1
ATOM 908 C CA . THR A 1 100 ? 9.029 20.252 12.984 1.00 17.19 100 THR A CA 1
ATOM 909 C C . THR A 1 100 ? 9.328 19.648 11.616 1.00 17.04 100 THR A C 1
ATOM 910 O O . THR A 1 100 ? 10.460 19.199 11.395 1.00 18.58 100 THR A O 1
ATOM 914 N N . LEU A 1 101 ? 8.399 19.646 10.689 1.00 18.92 101 LEU A N 1
ATOM 915 C CA . LEU A 1 101 ? 8.699 19.185 9.316 1.00 19.60 101 LEU A CA 1
ATOM 916 C C . LEU A 1 101 ? 9.905 19.893 8.726 1.00 17.40 101 LEU A C 1
ATOM 917 O O . LEU A 1 101 ? 10.751 19.283 8.074 1.00 16.62 101 LEU A O 1
ATOM 930 N N . SER A 1 103 ? 12.455 21.063 10.170 1.00 16.18 103 SER A N 1
ATOM 931 C CA . SER A 1 103 ? 13.732 20.656 10.756 1.00 15.51 103 SER A CA 1
ATOM 932 C C . SER A 1 103 ? 14.156 19.249 10.388 1.00 16.46 103 SER A C 1
ATOM 933 O O . SER A 1 103 ? 15.275 18.828 10.775 1.00 19.14 103 SER A O 1
ATOM 936 N N . LEU A 1 104 ? 13.300 18.521 9.659 1.00 15.73 104 LEU A N 1
ATOM 937 C CA . LEU A 1 104 ? 13.699 17.152 9.306 1.00 16.05 104 LEU A CA 1
ATOM 938 C C . LEU A 1 104 ? 14.861 17.195 8.316 1.00 15.86 104 LEU A C 1
ATOM 939 O O . LEU A 1 104 ? 15.097 18.197 7.619 1.00 16.49 104 LEU A O 1
ATOM 944 N N . PRO A 1 105 ? 15.570 16.081 8.208 1.00 17.36 105 PRO A N 1
ATOM 945 C CA . PRO A 1 105 ? 16.611 15.989 7.168 1.00 18.10 105 PRO A CA 1
ATOM 946 C C . PRO A 1 105 ? 16.045 16.347 5.801 1.00 17.00 105 PRO A C 1
ATOM 947 O O . PRO A 1 105 ? 14.839 16.078 5.555 1.00 15.56 105 PRO A O 1
ATOM 951 N N . THR A 1 106 ? 16.834 16.974 4.931 1.00 17.90 106 THR A N 1
ATOM 952 C CA . THR A 1 106 ? 16.273 17.517 3.699 1.00 18.45 106 THR A CA 1
ATOM 953 C C . THR A 1 106 ? 15.700 16.413 2.811 1.00 15.39 106 THR A C 1
ATOM 954 O O . THR A 1 106 ? 14.844 16.739 1.993 1.00 16.37 106 THR A O 1
ATOM 958 N N . LYS A 1 107 ? 16.074 15.157 2.951 1.00 16.00 107 LYS A N 1
ATOM 959 C CA . LYS A 1 107 ? 15.416 14.144 2.099 1.00 16.20 107 LYS A CA 1
ATOM 960 C C . LYS A 1 107 ? 13.924 14.109 2.369 1.00 14.43 107 LYS A C 1
ATOM 961 O O . LYS A 1 107 ? 13.179 13.698 1.465 1.00 15.26 107 LYS A O 1
ATOM 967 N N . ILE A 1 108 ? 13.518 14.496 3.577 1.00 13.72 108 ILE A N 1
ATOM 968 C CA . ILE A 1 108 ? 12.064 14.582 3.859 1.00 13.35 108 ILE A CA 1
ATOM 969 C C . ILE A 1 108 ? 11.583 16.026 3.770 1.00 13.08 108 ILE A C 1
ATOM 970 O O . ILE A 1 108 ? 10.564 16.284 3.124 1.00 13.79 108 ILE A O 1
ATOM 975 N N . SER A 1 109 ? 12.297 16.978 4.370 1.00 13.80 109 SER A N 1
ATOM 976 C CA . SER A 1 109 ? 11.746 18.352 4.405 1.00 14.09 109 SER A CA 1
ATOM 977 C C . SER A 1 109 ? 11.711 18.961 3.019 1.00 14.45 109 SER A C 1
ATOM 978 O O . SER A 1 109 ? 10.878 19.900 2.812 1.00 15.55 109 SER A O 1
ATOM 981 N N . ARG A 1 110 ? 12.518 18.500 2.062 1.00 14.01 110 ARG A N 1
ATOM 982 C CA . ARG A 1 110 ? 12.460 19.007 0.679 1.00 14.46 110 ARG A CA 1
ATOM 983 C C . ARG A 1 110 ? 11.963 17.941 -0.271 1.00 14.56 110 ARG A C 1
ATOM 984 O O . ARG A 1 110 ? 12.143 18.049 -1.501 1.00 17.53 110 ARG A O 1
ATOM 992 N N . CYS A 1 111 ? 11.307 16.886 0.245 1.00 14.34 111 CYS A N 1
ATOM 993 C CA . CYS A 1 111 ? 10.877 15.865 -0.736 1.00 14.70 111 CYS A CA 1
ATOM 994 C C . CYS A 1 111 ? 9.799 16.422 -1.637 1.00 13.67 111 CYS A C 1
ATOM 995 O O . CYS A 1 111 ? 8.910 17.184 -1.207 1.00 14.27 111 CYS A O 1
ATOM 1000 N N . PRO A 1 112 ? 9.866 16.136 -2.932 1.00 14.27 112 PRO A N 1
ATOM 1001 C CA . PRO A 1 112 ? 8.849 16.631 -3.869 1.00 14.43 112 PRO A CA 1
ATOM 1002 C C . PRO A 1 112 ? 7.432 16.342 -3.443 1.00 13.65 112 PRO A C 1
ATOM 1003 O O . PRO A 1 112 ? 6.523 17.178 -3.684 1.00 15.15 112 PRO A O 1
ATOM 1007 N N . HIS A 1 113 ? 7.144 15.213 -2.797 1.00 14.05 113 HIS A N 1
ATOM 1008 C CA . HIS A 1 113 ? 5.775 14.947 -2.367 1.00 13.90 113 HIS A CA 1
ATOM 1009 C C . HIS A 1 113 ? 5.277 16.001 -1.376 1.00 13.39 113 HIS A C 1
ATOM 1010 O O . HIS A 1 113 ? 4.105 16.411 -1.434 1.00 14.43 113 HIS A O 1
ATOM 1017 N N . LEU A 1 114 ? 6.123 16.386 -0.435 1.00 13.43 114 LEU A N 1
ATOM 1018 C CA . LEU A 1 114 ? 5.788 17.466 0.516 1.00 12.83 114 LEU A CA 1
ATOM 1019 C C . LEU A 1 114 ? 5.656 18.785 -0.180 1.00 12.99 114 LEU A C 1
ATOM 1020 O O . LEU A 1 114 ? 4.700 19.534 0.095 1.00 13.51 114 LEU A O 1
ATOM 1025 N N . LEU A 1 115 ? 6.594 19.124 -1.044 1.00 13.63 115 LEU A N 1
ATOM 1026 C CA . LEU A 1 115 ? 6.499 20.412 -1.769 1.00 13.96 115 LEU A CA 1
ATOM 1027 C C . LEU A 1 115 ? 5.158 20.457 -2.498 1.00 13.61 115 LEU A C 1
ATOM 1028 O O . LEU A 1 115 ? 4.471 21.486 -2.473 1.00 15.42 115 LEU A O 1
ATOM 1033 N N . ASP A 1 116 ? 4.792 19.352 -3.142 1.00 13.70 116 ASP A N 1
ATOM 1034 C CA . ASP A 1 116 ? 3.583 19.333 -3.981 1.00 14.81 116 ASP A CA 1
ATOM 1035 C C . ASP A 1 116 ? 2.347 19.518 -3.125 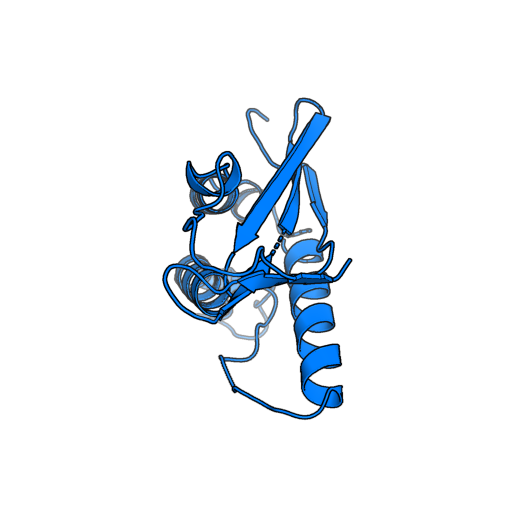1.00 14.23 116 ASP A C 1
ATOM 1036 O O . ASP A 1 116 ? 1.414 20.198 -3.541 1.00 16.45 116 ASP A O 1
ATOM 1041 N N . PHE A 1 117 ? 2.342 18.977 -1.908 1.00 13.64 117 PHE A N 1
ATOM 1042 C CA . PHE A 1 117 ? 1.179 19.133 -1.037 1.00 13.76 117 PHE A CA 1
ATOM 1043 C C . PHE A 1 117 ? 0.902 20.590 -0.727 1.00 13.38 117 PHE A C 1
ATOM 1044 O O . PHE A 1 117 ? -0.273 21.025 -0.681 1.00 14.28 117 PHE A O 1
ATOM 1052 N N . PHE A 1 118 ? 1.956 21.384 -0.535 1.00 13.91 118 PHE A N 1
ATOM 1053 C CA . PHE A 1 118 ? 1.802 22.787 -0.117 1.00 13.00 118 PHE A CA 1
ATOM 1054 C C . PHE A 1 118 ? 1.756 23.765 -1.263 1.00 12.80 118 PHE A C 1
ATOM 1055 O O . PHE A 1 118 ? 1.611 24.985 -1.007 1.00 15.24 118 PHE A O 1
ATOM 1063 N N . LYS A 1 119 ? 1.865 23.335 -2.525 1.00 13.72 119 LYS A N 1
ATOM 1064 C CA . LYS A 1 119 ? 1.711 24.216 -3.691 1.00 13.79 119 LYS A CA 1
ATOM 1065 C C . LYS A 1 119 ? 0.262 24.697 -3.803 1.00 14.19 119 LYS A C 1
ATOM 1066 O O . LYS A 1 119 ? -0.698 23.984 -3.473 1.00 14.11 119 LYS A O 1
ATOM 1072 N N . VAL A 1 120 ? 0.127 25.938 -4.285 1.00 14.80 120 VAL A N 1
ATOM 1073 C CA . VAL A 1 120 ? -1.176 26.556 -4.431 1.00 15.48 120 VAL A CA 1
ATOM 1074 C C . VAL A 1 120 ? -2.095 25.757 -5.378 1.00 14.95 120 VAL A C 1
ATOM 1075 O O . VAL A 1 120 ? -1.734 25.409 -6.507 1.00 16.05 120 VAL A O 1
ATOM 1082 N N . ARG A 1 121 ? -3.303 25.503 -4.890 1.00 14.99 121 ARG A N 1
ATOM 1083 C CA . ARG A 1 121 ? -4.386 24.901 -5.685 1.00 14.66 121 ARG A CA 1
ATOM 1084 C C . ARG A 1 121 ? -5.258 25.973 -6.333 1.00 16.30 121 ARG A C 1
ATOM 1085 O O . ARG A 1 121 ? -5.238 27.126 -5.849 1.00 15.66 121 ARG A O 1
ATOM 1093 N N . PRO A 1 122 ? -6.046 25.668 -7.370 1.00 17.78 122 PRO A N 1
ATOM 1094 C CA . PRO A 1 122 ? -6.978 26.656 -7.917 1.00 19.76 122 PRO A CA 1
ATOM 1095 C C . PRO A 1 122 ? -7.848 27.281 -6.832 1.00 18.67 122 PRO A C 1
ATOM 1096 O O . PRO A 1 122 ? -8.029 28.512 -6.870 1.00 22.38 122 PRO A O 1
ATOM 1100 N N . ASP A 1 123 ? -8.337 26.515 -5.863 1.00 18.79 123 ASP A N 1
ATOM 1101 C CA . ASP A 1 123 ? -9.229 27.138 -4.878 1.00 19.86 123 ASP A CA 1
ATOM 1102 C C . ASP A 1 123 ? -8.434 27.841 -3.777 1.00 18.88 123 ASP A C 1
ATOM 1103 O O . ASP A 1 123 ? -9.051 28.561 -2.973 1.00 23.40 123 ASP A O 1
ATOM 1112 N N . ASP A 1 124 ? -7.105 27.728 -3.689 1.00 17.06 124 ASP A N 1
ATOM 1113 C CA . ASP A 1 124 ? -6.296 28.624 -2.873 1.00 16.85 124 ASP A CA 1
ATOM 1114 C C . ASP A 1 124 ? -6.218 30.005 -3.496 1.00 19.89 124 ASP A C 1
ATOM 1115 O O . ASP A 1 124 ? -6.023 30.980 -2.766 1.00 26.51 124 ASP A O 1
ATOM 1120 N N . LEU A 1 125 ? -6.363 30.099 -4.818 1.00 23.09 125 LEU A N 1
ATOM 1121 C CA . LEU A 1 125 ? -6.320 31.418 -5.482 1.00 29.08 125 LEU A CA 1
ATOM 1122 C C . LEU A 1 125 ? -7.665 32.070 -5.668 1.00 29.32 125 LEU A C 1
ATOM 1123 O O . LEU A 1 125 ? -7.905 33.261 -5.620 1.00 37.86 125 LEU A O 1
ATOM 1128 N N . LYS A 1 126 ? -8.639 31.218 -5.956 1.00 25.55 126 LYS A N 1
ATOM 1129 C CA . LYS A 1 126 ? -9.996 31.665 -6.231 1.00 25.17 126 LYS A CA 1
ATOM 1130 C C . LYS A 1 126 ? -10.899 30.834 -5.324 1.00 26.38 126 LYS A C 1
ATOM 1131 O O . LYS A 1 126 ? -11.258 29.681 -5.596 1.00 25.20 126 LYS A O 1
ATOM 1133 N N . LEU A 1 127 ? -11.252 31.431 -4.192 1.00 27.81 127 LEU A N 1
ATOM 1134 C CA . LEU A 1 127 ? -12.090 30.660 -3.259 1.00 29.44 127 LEU A CA 1
ATOM 1135 C C . LEU A 1 127 ? -13.506 30.504 -3.818 1.00 33.43 127 LEU A C 1
ATOM 1136 O O . LEU A 1 127 ? -14.028 31.485 -4.351 1.00 40.38 127 LEU A O 1
ATOM 1141 N N . PRO A 1 128 ? -14.079 29.309 -3.679 1.00 37.11 128 PRO A N 1
ATOM 1142 C CA . PRO A 1 128 ? -15.452 29.027 -4.098 1.00 40.43 128 PRO A CA 1
ATOM 1143 C C . PRO A 1 128 ? -16.424 29.975 -3.400 1.00 39.47 128 PRO A C 1
ATOM 1144 O O . PRO A 1 128 ? -16.382 30.171 -2.181 1.00 39.54 128 PRO A O 1
ATOM 1148 N N . THR A 1 129 ? -17.299 30.582 -4.193 1.00 40.74 129 THR A N 1
ATOM 1149 C CA . THR A 1 129 ? -18.364 31.378 -3.601 1.00 42.54 129 THR A CA 1
ATOM 1150 C C . THR A 1 129 ? -19.693 30.917 -4.218 1.00 45.89 129 THR A C 1
ATOM 1151 O O . THR A 1 129 ? -19.672 30.308 -5.278 1.00 50.46 129 THR A O 1
ATOM 1155 N N . ASP A 1 130 ? -20.772 31.203 -3.539 1.00 50.44 130 ASP A N 1
ATOM 1156 C CA . ASP A 1 130 ? -22.143 31.110 -3.982 1.00 52.37 130 ASP A CA 1
ATOM 1157 C C . ASP A 1 130 ? -22.774 32.473 -3.751 1.00 56.24 130 ASP A C 1
ATOM 1158 O O . ASP A 1 130 ? -22.571 33.039 -2.659 1.00 60.97 130 ASP A O 1
ATOM 1163 N N . ASN A 1 131 ? -23.504 32.984 -4.728 1.00 57.23 131 ASN A N 1
ATOM 1164 C CA . ASN A 1 131 ? -24.216 34.229 -4.428 1.00 55.49 131 ASN A CA 1
ATOM 1165 C C . ASN A 1 131 ? -25.204 34.076 -3.283 1.00 55.90 131 ASN A C 1
ATOM 1166 O O . ASN A 1 131 ? -25.614 35.080 -2.674 1.00 59.86 131 ASN A O 1
ATOM 1174 N N . GLN A 1 132 ? -25.659 32.887 -2.871 1.00 54.50 132 GLN A N 1
ATOM 1175 C CA . GLN A 1 132 ? -26.722 32.935 -1.863 1.00 51.82 132 GLN A CA 1
ATOM 1176 C C . GLN A 1 132 ? -26.177 32.609 -0.481 1.00 48.09 132 GLN A C 1
ATOM 1177 O O . GLN A 1 132 ? -26.930 32.405 0.466 1.00 49.25 132 GLN A O 1
ATOM 1188 N N . THR A 1 133 ? -24.855 32.547 -0.422 1.00 40.06 133 THR A N 1
ATOM 1189 C CA A THR A 1 133 ? -24.253 32.100 0.840 0.44 35.14 133 THR A CA 1
ATOM 1190 C C A THR A 1 133 ? -23.353 33.119 1.507 0.44 30.79 133 THR A C 1
ATOM 1191 C C B THR A 1 133 ? -23.389 33.548 1.723 0.56 31.73 133 THR A C 1
ATOM 1192 O O A THR A 1 133 ? -22.786 34.032 0.914 0.44 31.09 133 THR A O 1
ATOM 1193 O O B THR A 1 133 ? -22.430 33.683 0.926 0.56 30.85 133 THR A O 1
ATOM 1197 N N A LYS A 1 134 ? -23.203 33.013 2.821 0.44 29.69 134 LYS A N 1
ATOM 1198 N N B LYS A 1 134 ? -23.257 33.329 3.015 0.56 30.15 134 LYS A N 1
ATOM 1199 C CA A LYS A 1 134 ? -22.270 33.703 3.648 0.44 26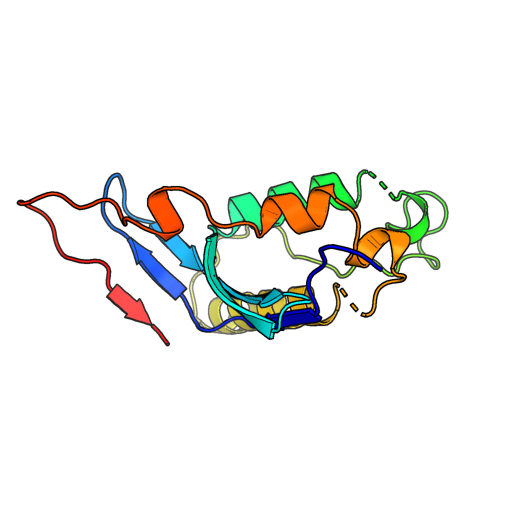.16 134 LYS A CA 1
ATOM 1200 C C A LYS A 1 134 ? -20.817 33.497 3.257 0.44 25.07 134 LYS A C 1
ATOM 1201 C C B LYS A 1 134 ? -20.548 34.038 3.030 0.56 25.78 134 LYS A C 1
ATOM 1202 O O A LYS A 1 134 ? -20.357 32.364 3.046 0.44 25.78 134 LYS A O 1
ATOM 1203 O O B LYS A 1 134 ? -20.603 32.849 2.847 0.56 26.24 134 LYS A O 1
ATOM 1214 N N A LYS A 1 135 ? -20.078 34.599 3.173 0.44 26.61 135 LYS A N 1
ATOM 1215 N N B LYS A 1 135 ? -19.779 35.029 3.082 0.56 27.39 135 LYS A N 1
ATOM 1216 C CA A LYS A 1 135 ? -18.627 34.526 2.951 0.44 26.64 135 LYS A CA 1
ATOM 1217 C CA B LYS A 1 135 ? -18.385 34.633 2.912 0.56 26.77 135 LYS A CA 1
ATOM 1218 C C . LYS A 1 135 ? -17.952 33.791 4.099 1.00 22.88 135 LYS A C 1
ATOM 1219 O O . LYS A 1 135 ? -18.476 33.809 5.213 1.00 21.83 135 LYS A O 1
ATOM 1230 N N . PRO A 1 136 ? -16.841 33.068 3.861 1.00 18.56 136 PRO A N 1
ATOM 1231 C CA . PRO A 1 136 ? -16.210 32.314 4.952 1.00 18.06 136 PRO A CA 1
ATOM 1232 C C . PRO A 1 136 ? -15.867 33.193 6.120 1.00 16.62 136 PRO A C 1
ATOM 1233 O O . PRO A 1 136 ? -15.594 34.399 5.951 1.00 19.12 136 PRO A O 1
ATOM 1237 N N . GLU A 1 137 ? -15.900 32.621 7.296 1.00 16.12 137 GLU A N 1
ATOM 1238 C CA . GLU A 1 137 ? -15.451 33.355 8.490 1.00 15.83 137 GLU A CA 1
ATOM 1239 C C . GLU A 1 137 ? -13.967 33.109 8.686 1.00 15.72 137 GLU A C 1
ATOM 1240 O O . GLU A 1 137 ? -13.555 31.945 8.792 1.00 16.40 137 GLU A O 1
ATOM 1246 N N . THR A 1 138 ? -13.169 34.146 8.755 1.00 15.99 138 THR A N 1
ATOM 1247 C CA . THR A 1 138 ? -11.730 33.992 8.910 1.00 15.33 138 THR A CA 1
ATOM 1248 C C . THR A 1 138 ? -11.320 34.178 10.356 1.00 15.71 138 THR A C 1
ATOM 1249 O O . THR A 1 138 ? -11.820 35.126 10.984 1.00 17.25 138 THR A O 1
ATOM 1253 N N . TYR A 1 139 ? -10.423 33.332 10.853 1.00 15.99 139 TYR A N 1
ATOM 1254 C CA . TYR A 1 139 ? -9.946 33.440 12.238 1.00 15.36 139 TYR A CA 1
ATOM 1255 C C . TYR A 1 139 ? -8.416 33.475 12.226 1.00 16.19 139 TYR A C 1
ATOM 1256 O O . TYR A 1 139 ? -7.780 32.432 12.237 1.00 16.59 139 TYR A O 1
ATOM 1265 N N . LEU A 1 140 ? -7.868 34.698 12.212 1.00 16.13 140 LEU A N 1
ATOM 1266 C CA . LEU A 1 140 ? -6.414 34.869 12.244 1.00 17.48 140 LEU A CA 1
ATOM 1267 C C . LEU A 1 140 ? -6.015 34.969 13.698 1.00 19.45 140 LEU A C 1
ATOM 1268 O O . LEU A 1 140 ? -6.477 35.881 14.421 1.00 20.41 140 LEU A O 1
#

Radius of gyration: 15.99 Å; Cα contacts (8 Å, |Δi|>4): 193; chains: 1; bounding box: 46×35×33 Å

Foldseek 3Di:
DPKAWDAWAKPFWWFAPVPHTAIWTTWTQIPVRDTADATHGPVLVVVLLVVLCVVVQCCCVVHVVSHQQDDDDPPPPDDDCVVVVVHSVSVRVNRRSCVDDCCRVGPPSVVVSPDHDPCSVPPDDDVVDDHIGTDD

Secondary structure (DSSP, 8-state):
--S-EEEEE---EEEE-SSS-EEE--EEEETT--EEE----HHHHHHHHHHHH--TTTTTSS-GGG--SPP--------SHHHHHHHHHHHHHHHHH----HHHHT-HHHHHHHSPPHHHHS----TTSPPPEEE-

Nearest PDB structures (foldseek):
  1kq6-assembly1_A  TM=1.007E+00  e=6.449E-25  Homo sapiens
  1o7k-assembly1_C  TM=9.418E-01  e=7.037E-17  Homo sapiens
  1gd5-assembly1_A  TM=7.754E-01  e=7.299E-15  Homo sapiens
  8hql-assembly1_A  TM=6.570E-01  e=3.368E-02  Mus musculus
  5woe-assembly1_A  TM=6.221E-01  e=1.750E-02  Homo sapiens

Sequence (136 aa):
GDTFIRHIALLGFEKRFVPSQHYVYFLVKWQDLSEKVVYRRFTEIYEFHKTLKEFPIEAGAINPPENRIIPHLPAPKWFDGQRAAENRQGTLTEYCSTLSLPTKISRCPHLLDFFKVRPDDLKLPTDNQTKKKPETYL

GO terms:
  GO:0005829 cytosol (C, IDA)
  GO:0042554 superoxide anion generation (P, IDA)
  GO:0035091 phosphatidylinositol binding (F, IDA)
  GO:0043325 phosphatidylinositol-3,4-bisphosphate binding (F, IDA)
  GO:0043020 NADPH oxidase complex (C, IDA)
  GO:0006612 protein targeting to membrane (P, IDA)
  GO:0016020 membrane (C, EXP)
  GO:0005829 cytosol (C, TAS)
  GO:0006968 cellular defense response (P, TAS)
  GO:0032010 phagolysosome (C, TAS)
  GO:0005515 protein binding (F, IPI)
  GO:0042554 superoxide anion generation (P, TAS)
  GO:0045087 innate immune response (P, TAS)
  GO:0045730 respiratory burst (P, TAS)
  GO:0043020 NADPH oxidase complex (C, TAS)
  GO:0006801 superoxide metabolic process (P, TAS)
  GO:0017124 SH3 domain binding (F, IPI)
  GO:0042554 superoxide anion generation (P, IMP)
  GO:0005886 plasma membrane (C, IDA)
  GO:0016175 superoxide-generating NAD(P)H oxidase activity (F, IMP)

InterPro domains:
  IPR001452 SH3 domain [PF00018] (162-207)
  IPR001452 SH3 domain [PF00018] (232-277)
  IPR001452 SH3 domain [PS50002] (156-215)
  IPR001452 SH3 domain [PS50002] (226-285)
  IPR001452 SH3 domain [SM00326] (159-214)
  IPR001452 SH3 domain [SM00326] (229-284)
  IPR001655 Neutrophil cytosol factor 1 [PR00498] (7-15)
  IPR001655 Neutrophil cytosol factor 1 [PR00498] (43-52)
  IPR001655 Neutrophil cytosol factor 1 [PR00498] (107-126)
  IPR001655 Neutrophil cytosol factor 1 [PR00498] (134-155)
  IPR001655 Neutrophil cytosol factor 1 [PR00498] (187-206)
  IPR001655 Neutrophil cytosol factor 1 [PR00498] (366-385)
  IPR001683 Phox homology [PF00787] (31-120)
  IPR001683 Phox homology [PS50195] (4-125)
  IPR001683 Phox homology [SM00312] (4-121)
  IPR015039 Neutrophil cytosol factor 1, C-terminal [PF08944] (358-390)
  IPR032136 Neutrophil cytosol factor 1, PBR/AIR [PF16621] (292-339)
  IPR034909 Neutrophil cytosol factor 1, PX domain [cd06887] (6-123)
  IPR035756 Neutrophil cytosol factor 1, first SH3 domain [cd12021] (160-212)
  IPR035757 Neutrophil cytosol factor 1, second SH3 domain [cd12022] (230-282)

CATH classification: 3.30.1520.10

Solvent-accessible surface area: 8388 Å² total

B-factor: mean 31.85, std 19.05, range [12.62, 111.59]

Organism: Homo sapiens (NCBI:txid9606)